Protein AF-A0A358DHM3-F1 (afdb_monomer)

Radius of gyration: 14.08 Å; Cα contacts (8 Å, |Δi|>4): 70; chains: 1; bounding box: 35×25×34 Å

Secondary structure (DSSP, 8-state):
-HHHHHHSSSS---HHHHHHHSSS-HHHHHHHHHHHHSS-HHHHHHHHHHHHHHHHHHH----HHHHHHHTT-S-HHHHHHHHHHHHS--

Mean predicted aligned error: 5.64 Å

Solvent-accessible surface area (backbone atoms only — not comparable to full-atom values): 5242 Å² total; per-residue (Å²): 110,67,72,57,48,75,74,40,48,44,46,86,70,53,60,68,60,53,38,72,77,39,103,43,54,67,67,55,49,40,51,52,42,21,72,76,67,78,43,47,56,68,56,53,44,52,50,52,26,47,52,47,35,54,48,44,66,75,74,48,91,67,54,69,69,57,40,41,48,70,21,33,46,94,52,73,76,59,48,59,56,48,40,29,72,74,71,71,52,133

Foldseek 3Di:
DVVVLLVCLLAPPCVVVVCVVDVDDSVRVQVVCCVVPVDGPVVVSLVSLLVQLVVCVVPHPDDNVVSCNSSNHPDPVVNVVSNCVVVVDD

Nearest PDB structures (foldseek):
  3lsg-assembly3_E  TM=8.778E-01  e=7.657E-05  Fusobacterium nucleatum subsp. nucleatum
  3w6v-assembly1_A  TM=8.982E-01  e=1.561E-04  Streptomyces griseus
  6swi-assembly1_A  TM=9.021E-01  e=1.758E-04  Geobacillus stearothermophilus
  3lsg-assembly1_A  TM=8.932E-01  e=2.663E-04  Fusobacterium nucleatum subsp. nucleatum
  3oou-assembly1_A  TM=8.998E-01  e=3.182E-04  Listeria innocua

Sequence (90 aa):
MVKYLQKNFDSAIKIDKLTSLVPLSRRSIESKFKNEMGISLYQFILNLRIEHFTFLLTTTNLSISDIIFKSGFNDYSNVFRLFRKIKGCT

pLDDT: mean 82.74, std 8.72, range [59.78, 94.12]

Structure (mmCIF, N/CA/C/O backbone):
data_AF-A0A358DHM3-F1
#
_entry.id   AF-A0A358DHM3-F1
#
loop_
_atom_site.group_PDB
_atom_site.id
_atom_site.type_symbol
_atom_site.label_atom_id
_atom_site.label_alt_id
_atom_site.label_comp_id
_atom_site.label_asym_id
_atom_site.label_entity_id
_atom_site.label_seq_id
_atom_site.pdbx_PDB_ins_code
_atom_site.Cartn_x
_atom_site.Cartn_y
_atom_site.Cartn_z
_atom_site.occupancy
_atom_site.B_iso_or_equiv
_atom_site.auth_seq_id
_atom_site.auth_comp_id
_atom_site.auth_asym_id
_atom_site.auth_atom_id
_atom_site.pdbx_PDB_model_num
ATOM 1 N N . MET A 1 1 ? -17.044 -0.071 1.078 1.00 75.50 1 MET A N 1
ATOM 2 C CA . MET A 1 1 ? -15.696 0.312 1.559 1.00 75.50 1 MET A CA 1
ATOM 3 C C . MET A 1 1 ? -14.585 -0.279 0.688 1.00 75.50 1 MET A C 1
ATOM 5 O O . MET A 1 1 ? -13.877 0.493 0.059 1.00 75.50 1 MET A O 1
ATOM 9 N N . VAL A 1 2 ? -14.480 -1.609 0.556 1.00 78.94 2 VAL A N 1
ATOM 10 C CA . VAL A 1 2 ? -13.435 -2.294 -0.246 1.00 78.94 2 VAL A CA 1
ATOM 11 C C . VAL A 1 2 ? -13.328 -1.781 -1.687 1.00 78.94 2 VAL A C 1
ATOM 13 O O . VAL A 1 2 ? -12.256 -1.365 -2.107 1.00 78.94 2 VAL A O 1
ATOM 16 N N . LYS A 1 3 ? -14.451 -1.701 -2.414 1.00 81.31 3 LYS A N 1
ATOM 17 C CA . LYS A 1 3 ? -14.489 -1.183 -3.796 1.00 81.31 3 LYS A CA 1
ATOM 18 C C . LYS A 1 3 ? -13.961 0.252 -3.925 1.00 81.31 3 LYS A C 1
ATOM 20 O O . LYS A 1 3 ? -13.404 0.611 -4.954 1.00 81.31 3 LYS A O 1
ATOM 25 N N . TYR A 1 4 ? -14.141 1.081 -2.894 1.00 80.19 4 TYR A N 1
ATOM 26 C CA . TYR A 1 4 ? -13.593 2.438 -2.883 1.00 80.19 4 TYR A CA 1
ATOM 27 C C . TYR A 1 4 ? -12.074 2.408 -2.696 1.00 80.19 4 TYR A C 1
ATOM 29 O O . TYR A 1 4 ? -11.367 3.105 -3.415 1.00 80.19 4 TYR A O 1
ATOM 37 N N . LEU A 1 5 ? -11.571 1.569 -1.784 1.00 80.31 5 LEU A N 1
ATOM 38 C CA . LEU A 1 5 ? -10.133 1.392 -1.559 1.00 80.31 5 LEU A CA 1
ATOM 39 C C . LEU A 1 5 ? -9.434 0.869 -2.820 1.00 80.31 5 LEU A C 1
ATOM 41 O O . LEU A 1 5 ? -8.424 1.428 -3.218 1.00 80.31 5 LEU A O 1
ATOM 45 N N . GLN A 1 6 ? -10.022 -0.113 -3.507 1.00 81.12 6 GLN A N 1
ATOM 46 C CA . GLN A 1 6 ? -9.508 -0.641 -4.780 1.00 81.12 6 GLN A CA 1
ATOM 47 C C . GLN A 1 6 ? -9.495 0.381 -5.923 1.00 81.12 6 GLN A C 1
ATOM 49 O O . GLN A 1 6 ? -8.733 0.222 -6.866 1.00 81.12 6 GLN A O 1
ATOM 54 N N . LYS A 1 7 ? -10.333 1.420 -5.869 1.00 81.31 7 LYS A N 1
ATOM 55 C CA . LYS A 1 7 ? -10.361 2.481 -6.887 1.00 81.31 7 LYS A CA 1
ATOM 56 C C . LYS A 1 7 ? -9.459 3.673 -6.574 1.00 81.31 7 LYS A C 1
ATOM 58 O O . LYS A 1 7 ? -9.270 4.500 -7.451 1.00 81.31 7 LYS A O 1
ATOM 63 N N . ASN A 1 8 ? -8.986 3.804 -5.334 1.00 78.62 8 ASN A N 1
ATOM 64 C CA . ASN A 1 8 ? -8.273 4.996 -4.860 1.00 78.62 8 ASN A CA 1
ATOM 65 C C . ASN A 1 8 ? -6.972 4.643 -4.122 1.00 78.62 8 ASN A C 1
ATOM 67 O O . ASN A 1 8 ? -6.493 5.441 -3.317 1.00 78.62 8 ASN A O 1
ATOM 71 N N . PHE A 1 9 ? -6.434 3.433 -4.308 1.00 78.31 9 PHE A N 1
ATOM 72 C CA . PHE A 1 9 ? -5.242 2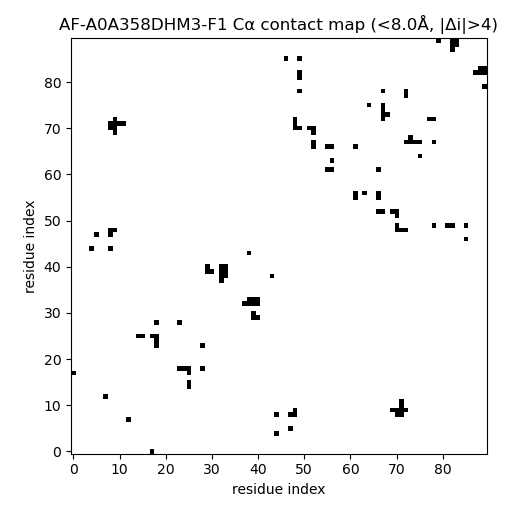.984 -3.581 1.00 78.31 9 PHE A CA 1
ATOM 73 C C . PHE A 1 9 ? -3.973 3.733 -4.007 1.00 78.31 9 PHE A C 1
ATOM 75 O O . PHE A 1 9 ? -3.028 3.829 -3.225 1.00 78.31 9 PHE A O 1
ATOM 82 N N . ASP A 1 10 ? -3.964 4.250 -5.229 1.00 71.50 10 ASP A N 1
ATOM 83 C CA . ASP A 1 10 ? -2.891 4.972 -5.907 1.00 71.50 10 ASP A CA 1
ATOM 84 C C . ASP A 1 10 ? -2.732 6.418 -5.407 1.00 71.50 10 ASP A C 1
ATOM 86 O O . ASP A 1 10 ? -1.630 6.956 -5.361 1.00 71.50 10 ASP A O 1
ATOM 90 N N . SER A 1 11 ? -3.813 7.048 -4.952 1.00 63.38 11 SER A N 1
ATOM 91 C CA . SER A 1 11 ? -3.745 8.365 -4.322 1.00 63.38 11 SER A CA 1
ATOM 92 C C . SER A 1 11 ? -3.282 8.254 -2.866 1.00 63.38 11 SER A C 1
ATOM 94 O O . SER A 1 11 ? -3.436 7.212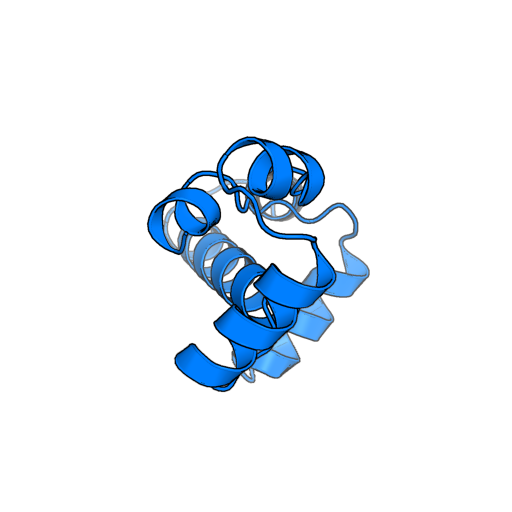 -2.224 1.00 63.38 11 SER A O 1
ATOM 96 N N . ALA A 1 12 ? -2.734 9.333 -2.296 1.00 59.78 12 ALA A N 1
ATOM 97 C CA . ALA A 1 12 ? -2.583 9.454 -0.848 1.00 59.78 12 ALA A CA 1
ATOM 98 C C . ALA A 1 12 ? -3.984 9.340 -0.240 1.00 59.78 12 ALA A C 1
ATOM 100 O O . ALA A 1 12 ? -4.745 10.307 -0.253 1.00 59.78 12 ALA A O 1
ATOM 101 N N . ILE A 1 13 ? -4.357 8.130 0.185 1.00 60.00 13 ILE A N 1
ATOM 102 C CA . ILE A 1 13 ? -5.709 7.815 0.627 1.00 60.00 13 ILE A CA 1
ATOM 103 C C . ILE A 1 13 ? -6.040 8.770 1.756 1.00 60.00 13 ILE A C 1
ATOM 105 O O . ILE A 1 13 ? -5.599 8.616 2.895 1.00 60.00 13 ILE A O 1
ATOM 109 N N . LYS A 1 14 ? -6.847 9.772 1.422 1.00 59.84 14 LYS A N 1
ATOM 110 C CA . LYS A 1 14 ? -7.500 10.614 2.400 1.00 59.84 14 LYS A CA 1
ATOM 111 C C . LYS A 1 14 ? -8.548 9.716 3.027 1.00 59.84 14 LYS A C 1
ATOM 113 O O . LYS A 1 14 ? -9.681 9.666 2.559 1.00 59.84 14 LYS A O 1
ATOM 118 N N . ILE A 1 15 ? -8.164 8.974 4.064 1.00 64.31 15 ILE A N 1
ATOM 119 C CA . ILE A 1 15 ? -9.109 8.271 4.939 1.00 64.31 15 ILE A CA 1
ATOM 120 C C . ILE A 1 15 ? -10.201 9.257 5.404 1.00 64.31 15 ILE A C 1
ATOM 122 O O . ILE A 1 15 ? -11.343 8.863 5.605 1.00 64.31 15 ILE A O 1
ATOM 126 N N . ASP A 1 16 ? -9.884 10.554 5.417 1.00 64.75 16 ASP A N 1
ATOM 127 C CA . ASP A 1 16 ? -10.808 11.668 5.642 1.00 64.75 16 ASP A CA 1
ATOM 128 C C . ASP A 1 16 ? -11.955 11.762 4.610 1.00 64.75 16 ASP A C 1
ATOM 130 O O . ASP A 1 16 ? -13.081 12.106 4.960 1.00 64.75 16 ASP A O 1
ATOM 134 N N . LYS A 1 17 ? -11.730 11.386 3.340 1.00 71.06 17 LYS A N 1
ATOM 135 C CA . LYS A 1 17 ? -12.820 11.216 2.356 1.00 71.06 17 LYS A CA 1
ATOM 136 C C . LYS A 1 17 ? -13.654 9.967 2.634 1.00 71.06 17 LYS A C 1
ATOM 138 O O . LYS A 1 17 ? -14.830 9.923 2.301 1.00 71.06 17 LYS A O 1
ATOM 143 N N . LEU A 1 18 ? -13.068 8.933 3.233 1.00 72.81 18 LEU A N 1
ATOM 144 C CA . LEU A 1 18 ? -13.828 7.746 3.621 1.00 72.81 18 LEU A CA 1
ATOM 145 C C . LEU A 1 18 ? -14.794 8.083 4.765 1.00 72.81 18 LEU A C 1
ATOM 147 O O . LEU A 1 18 ? -15.947 7.667 4.730 1.00 72.81 18 LEU A O 1
ATOM 151 N N . THR A 1 19 ? -14.343 8.884 5.735 1.00 73.19 19 THR A N 1
ATOM 152 C CA . THR A 1 19 ? -15.173 9.373 6.848 1.00 73.19 19 THR A CA 1
ATOM 153 C C . THR A 1 19 ? -16.255 10.357 6.409 1.00 73.19 19 THR A C 1
ATOM 155 O O . THR A 1 19 ? -17.229 10.526 7.125 1.00 73.19 19 THR A O 1
ATOM 158 N N . SER A 1 20 ? -16.137 10.995 5.236 1.00 76.69 20 SER A N 1
ATOM 159 C CA . SER A 1 20 ? -17.224 11.819 4.686 1.00 76.69 20 SER A CA 1
ATOM 160 C C . SER A 1 20 ? -18.286 11.001 3.939 1.00 76.69 20 SER A C 1
ATOM 162 O O . SER A 1 20 ? -19.375 11.501 3.687 1.00 76.69 20 SER A O 1
ATOM 164 N N . LEU A 1 21 ? -17.976 9.757 3.552 1.00 75.56 21 LEU A N 1
ATOM 165 C CA . LEU A 1 21 ? -18.894 8.857 2.837 1.00 75.56 21 LEU A CA 1
ATOM 166 C C . LEU A 1 21 ? -19.683 7.936 3.777 1.00 75.56 21 LEU A C 1
ATOM 168 O O . LEU A 1 21 ? -20.618 7.268 3.340 1.00 75.56 21 LEU A O 1
ATOM 172 N N . VAL A 1 22 ? -19.281 7.847 5.045 1.00 78.19 22 VAL A N 1
ATOM 173 C CA . VAL A 1 22 ? -19.876 6.950 6.040 1.00 78.19 22 VAL A CA 1
ATOM 174 C C . VAL A 1 22 ? -19.921 7.689 7.378 1.00 78.19 22 VAL A C 1
ATOM 176 O O . VAL A 1 22 ? -18.908 8.285 7.730 1.00 78.19 22 VAL A O 1
ATOM 179 N N . PRO A 1 23 ? -21.015 7.631 8.161 1.00 79.38 23 PRO A N 1
ATOM 180 C CA . PRO A 1 23 ? -21.122 8.306 9.461 1.00 79.38 23 PRO A CA 1
ATOM 181 C C . PRO A 1 23 ? -20.317 7.577 10.554 1.00 79.38 23 PRO A C 1
ATOM 183 O O . PRO A 1 23 ? -20.831 7.215 11.608 1.00 79.38 23 PRO A O 1
ATOM 186 N N . LEU A 1 24 ? -19.047 7.288 10.281 1.00 80.88 24 LEU A N 1
ATOM 187 C CA . LEU A 1 24 ? -18.138 6.574 11.162 1.00 80.88 24 LEU A CA 1
ATOM 188 C C . LEU A 1 24 ? -16.838 7.360 11.286 1.00 80.88 24 LEU A C 1
ATOM 190 O O . LEU A 1 24 ? -16.292 7.855 10.301 1.00 80.88 24 LEU A O 1
ATOM 194 N N . SER A 1 25 ? -16.305 7.415 12.505 1.00 85.81 25 SER A N 1
ATOM 195 C CA . SER A 1 25 ? -14.966 7.952 12.733 1.00 85.81 25 SER A CA 1
ATOM 196 C C . SER A 1 25 ? -13.907 7.089 12.034 1.00 85.81 25 SER A C 1
ATOM 198 O O . SER A 1 25 ? -14.110 5.887 11.828 1.00 85.81 25 SER A O 1
ATOM 200 N N . ARG A 1 26 ? -12.732 7.665 11.745 1.00 82.44 26 ARG A N 1
ATOM 201 C CA . ARG A 1 26 ? -11.571 6.918 11.224 1.00 82.44 26 ARG A CA 1
ATOM 202 C C . ARG A 1 26 ? -11.278 5.670 12.065 1.00 82.44 26 ARG A C 1
ATOM 204 O O . ARG A 1 26 ? -11.086 4.590 11.518 1.00 82.44 26 ARG A O 1
ATOM 211 N N . ARG A 1 27 ? -11.314 5.800 13.393 1.00 86.19 27 ARG A N 1
ATOM 212 C CA . ARG A 1 27 ? -11.031 4.699 14.323 1.00 86.19 27 ARG A CA 1
ATOM 213 C C . ARG A 1 27 ? -12.087 3.595 14.249 1.00 86.19 27 ARG A C 1
ATOM 215 O O . ARG A 1 27 ? -11.746 2.416 14.275 1.00 86.19 27 ARG A O 1
ATOM 222 N N . SER A 1 28 ? -13.361 3.966 14.119 1.00 88.44 28 SER A N 1
ATOM 223 C CA . SER A 1 28 ? -14.461 3.012 13.937 1.00 88.44 28 SER A CA 1
ATOM 224 C C . SER A 1 28 ? -14.335 2.265 12.610 1.00 88.44 28 SER A C 1
ATOM 226 O O . SER A 1 28 ? -14.537 1.056 12.572 1.00 88.44 28 SER A O 1
ATOM 228 N N . ILE A 1 29 ? -13.953 2.968 11.541 1.00 85.69 29 ILE A N 1
ATOM 229 C CA . ILE A 1 29 ? -13.682 2.390 10.221 1.00 85.69 29 ILE A CA 1
ATOM 230 C C . ILE A 1 29 ? -12.528 1.389 10.293 1.00 85.69 29 ILE A C 1
ATOM 232 O O . ILE A 1 29 ? -12.681 0.260 9.841 1.00 85.69 29 ILE A O 1
ATOM 236 N N . GLU A 1 30 ? -11.393 1.775 10.875 1.00 87.19 30 GLU A N 1
ATOM 237 C CA . GLU A 1 30 ? -10.216 0.908 10.990 1.00 87.19 30 GLU A CA 1
ATOM 238 C C . GLU A 1 30 ? -10.498 -0.334 11.835 1.00 87.19 30 GLU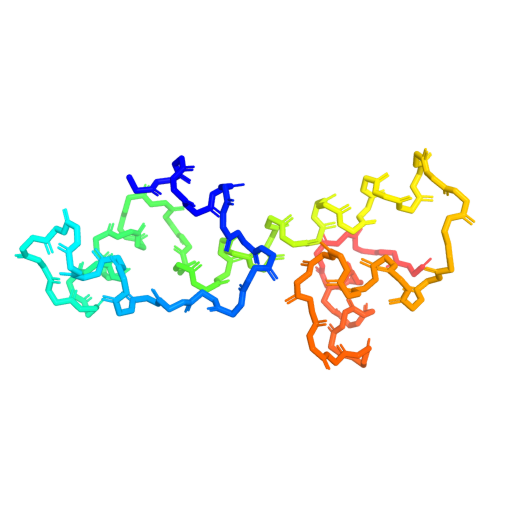 A C 1
ATOM 240 O O . GLU A 1 30 ? -10.123 -1.436 11.439 1.00 87.19 30 GLU A O 1
ATOM 245 N N . SER A 1 31 ? -11.186 -0.165 12.969 1.00 89.50 31 SER A N 1
ATOM 246 C CA . SER A 1 31 ? -11.571 -1.272 13.847 1.00 89.50 31 SER A CA 1
ATOM 247 C C . SER A 1 31 ? -12.531 -2.229 13.141 1.00 89.50 31 SER A C 1
ATOM 249 O O . SER A 1 31 ? -12.272 -3.428 13.072 1.00 89.50 31 SER A O 1
ATOM 251 N N . LYS A 1 32 ? -13.597 -1.697 12.527 1.00 88.44 32 LYS A N 1
ATOM 252 C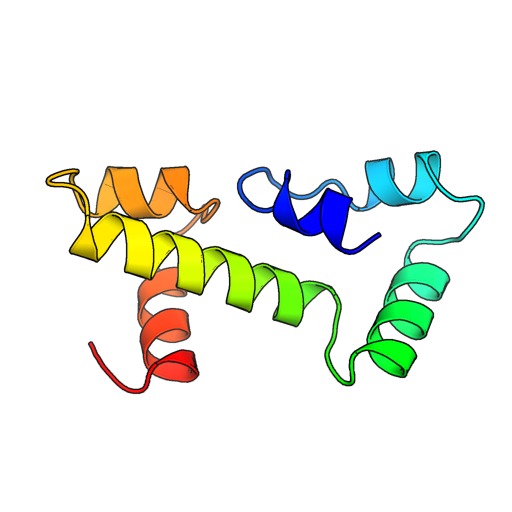 CA . LYS A 1 32 ? -14.573 -2.499 11.786 1.00 88.44 32 LYS A CA 1
ATOM 253 C C . LYS A 1 32 ? -13.919 -3.243 10.622 1.00 88.44 32 LYS A C 1
ATOM 255 O O . LYS A 1 32 ? -14.110 -4.445 10.491 1.00 88.44 32 LYS A O 1
ATOM 260 N N . PHE A 1 33 ? -13.093 -2.556 9.834 1.00 89.44 33 PHE A N 1
ATOM 261 C CA . PHE A 1 33 ? -12.372 -3.169 8.722 1.00 89.44 33 PHE A CA 1
ATOM 262 C C . PHE A 1 33 ? -11.443 -4.284 9.203 1.00 89.44 33 PHE A C 1
ATOM 264 O O . PHE A 1 33 ? -11.441 -5.364 8.625 1.00 89.44 33 PHE A O 1
ATOM 271 N N . LYS A 1 34 ? -10.679 -4.050 10.278 1.00 91.81 34 LYS A N 1
ATOM 272 C CA . LYS A 1 34 ? -9.780 -5.062 10.842 1.00 91.81 34 LYS A CA 1
ATOM 273 C C . LYS A 1 34 ? -10.541 -6.283 11.354 1.00 91.81 34 LYS A C 1
ATOM 275 O O . LYS A 1 34 ? -10.079 -7.398 11.140 1.00 91.81 34 LYS A O 1
ATOM 280 N N . ASN A 1 35 ? -11.691 -6.083 11.991 1.00 92.31 35 ASN A N 1
ATOM 281 C CA . ASN A 1 35 ? -12.523 -7.179 12.483 1.00 92.31 35 ASN A CA 1
ATOM 282 C C . ASN A 1 35 ? -13.133 -8.001 11.337 1.00 92.31 35 ASN A C 1
ATOM 284 O O . ASN A 1 35 ? -13.233 -9.215 11.455 1.00 92.31 35 ASN A O 1
ATOM 288 N N . GLU A 1 36 ? -13.508 -7.356 10.229 1.00 90.31 36 GLU A N 1
ATOM 289 C CA . GLU A 1 36 ? -14.090 -8.032 9.061 1.00 90.31 36 GLU A CA 1
ATOM 290 C C . GLU A 1 36 ? -13.035 -8.713 8.171 1.00 90.31 36 GLU A C 1
ATOM 292 O O . GLU A 1 36 ? -13.283 -9.789 7.639 1.00 90.31 36 GLU A O 1
ATOM 297 N N . MET A 1 37 ? -11.860 -8.098 7.995 1.00 89.44 37 MET A N 1
ATOM 298 C CA . MET A 1 37 ? -10.837 -8.535 7.030 1.00 89.44 37 MET A CA 1
ATOM 299 C C . MET A 1 37 ? -9.644 -9.253 7.670 1.00 89.44 37 MET A C 1
ATOM 301 O O . MET A 1 37 ? -8.759 -9.725 6.961 1.00 89.44 37 MET A O 1
ATOM 305 N N . GLY A 1 38 ? -9.546 -9.264 9.001 1.00 92.31 38 GLY A N 1
ATOM 306 C CA . GLY A 1 38 ? -8.416 -9.830 9.748 1.00 92.31 38 GLY A CA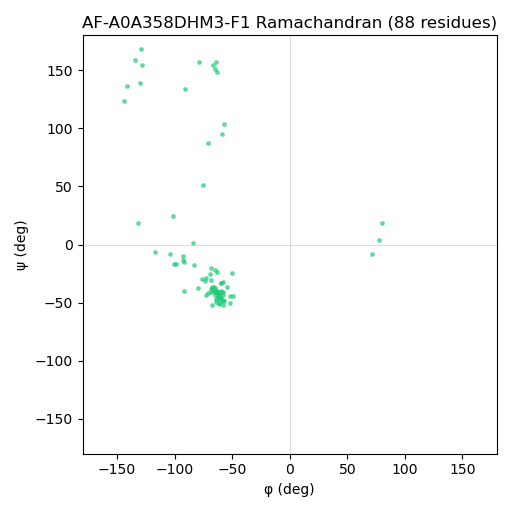 1
ATOM 307 C C . GLY A 1 38 ? -7.109 -9.026 9.660 1.00 92.31 38 GLY A C 1
ATOM 308 O O . GLY A 1 38 ? -6.166 -9.297 10.402 1.00 92.31 38 GLY A O 1
ATOM 309 N N . ILE A 1 39 ? -7.040 -8.005 8.802 1.00 91.44 39 ILE A N 1
ATOM 310 C CA . ILE A 1 39 ? -5.866 -7.146 8.606 1.00 91.44 39 ILE A CA 1
ATOM 311 C C . ILE A 1 39 ? -6.233 -5.669 8.712 1.00 91.44 39 ILE A C 1
ATOM 313 O O . ILE A 1 39 ? -7.370 -5.269 8.470 1.00 91.44 39 ILE A O 1
ATOM 317 N N . SER A 1 40 ? -5.261 -4.831 9.080 1.00 89.31 40 SER A N 1
ATOM 318 C CA . SER A 1 40 ? -5.502 -3.391 9.166 1.00 89.31 40 SER A CA 1
ATOM 319 C C . SER A 1 40 ? -5.819 -2.802 7.792 1.00 89.31 40 SER A C 1
ATOM 321 O O . SER A 1 40 ? -5.323 -3.266 6.763 1.00 89.31 40 SER A O 1
ATOM 323 N N . LEU A 1 41 ? -6.601 -1.721 7.791 1.00 85.75 41 LEU A N 1
ATOM 324 C CA . LEU A 1 41 ? -6.907 -0.952 6.586 1.00 85.75 41 LEU A CA 1
ATOM 3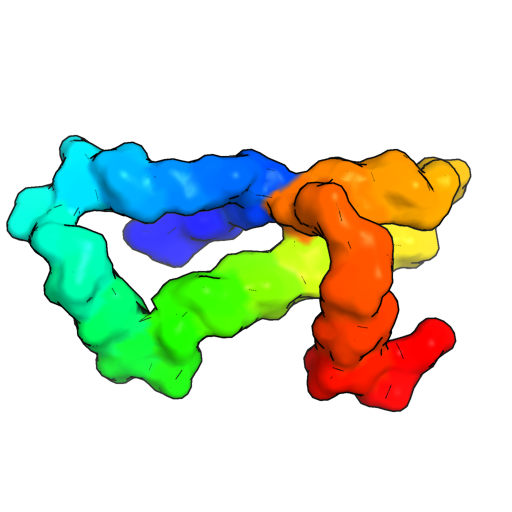25 C C . LEU A 1 41 ? -5.626 -0.556 5.835 1.00 85.75 41 LEU A C 1
ATOM 327 O O . LEU A 1 41 ? -5.528 -0.730 4.623 1.00 85.75 41 LEU A O 1
ATOM 331 N N . TYR A 1 42 ? -4.618 -0.088 6.576 1.00 85.00 42 TYR A N 1
ATOM 332 C CA . TYR A 1 42 ? -3.305 0.254 6.036 1.00 85.00 42 TYR A CA 1
ATOM 333 C C . TYR A 1 42 ? -2.614 -0.944 5.368 1.00 85.00 42 TYR A C 1
ATOM 335 O O . TYR A 1 42 ? -2.138 -0.821 4.243 1.00 85.00 42 TYR A O 1
ATOM 343 N N . GLN A 1 43 ? -2.605 -2.117 6.010 1.00 86.88 43 GLN A N 1
ATOM 344 C CA . GLN A 1 43 ? -1.994 -3.318 5.435 1.00 86.88 43 GLN A CA 1
ATOM 345 C C . GLN A 1 43 ? -2.713 -3.765 4.158 1.00 86.88 43 GLN A C 1
ATOM 347 O O . GLN A 1 43 ? -2.062 -4.140 3.187 1.00 86.88 43 GLN A O 1
ATOM 352 N N . PHE A 1 44 ? -4.043 -3.683 4.129 1.00 88.75 44 PHE A N 1
ATOM 353 C CA . PHE A 1 44 ? -4.823 -3.996 2.934 1.00 88.75 44 PHE A CA 1
ATOM 354 C C . PHE A 1 44 ? -4.464 -3.078 1.758 1.00 88.75 44 PHE A C 1
ATOM 356 O O . PHE A 1 44 ? -4.248 -3.547 0.644 1.00 88.75 44 PHE A O 1
ATOM 363 N N . ILE A 1 45 ? -4.327 -1.775 2.015 1.00 85.94 45 ILE A N 1
ATOM 364 C CA . ILE A 1 45 ? -3.883 -0.799 1.012 1.00 85.94 45 ILE A CA 1
ATOM 365 C C . ILE A 1 45 ? -2.485 -1.147 0.497 1.00 85.94 45 ILE A C 1
ATOM 367 O O . ILE A 1 45 ? -2.255 -1.137 -0.709 1.00 85.94 45 ILE A O 1
ATOM 371 N N . LEU A 1 46 ? -1.551 -1.461 1.397 1.00 87.25 46 LEU A N 1
ATOM 372 C CA . LEU A 1 46 ? -0.195 -1.852 1.019 1.00 87.25 46 LEU A CA 1
ATOM 373 C C . LEU A 1 46 ? -0.182 -3.091 0.118 1.00 87.25 46 LEU A C 1
ATOM 375 O O . LEU A 1 46 ? 0.558 -3.116 -0.864 1.00 87.25 46 LEU A O 1
ATOM 379 N N . ASN A 1 47 ? -1.027 -4.080 0.412 1.00 88.19 47 ASN A N 1
ATOM 380 C CA . ASN A 1 47 ? -1.161 -5.273 -0.417 1.00 88.19 47 ASN A CA 1
ATOM 381 C C . ASN A 1 47 ? -1.674 -4.916 -1.822 1.00 88.19 47 ASN A C 1
ATOM 383 O O . ASN A 1 47 ? -1.052 -5.321 -2.799 1.00 88.19 47 ASN A O 1
ATOM 387 N N . LEU A 1 48 ? -2.726 -4.092 -1.929 1.00 89.06 48 LEU A N 1
ATOM 388 C CA . LEU A 1 48 ? -3.248 -3.631 -3.225 1.00 89.06 48 LEU A CA 1
ATOM 389 C C . LEU A 1 48 ? -2.189 -2.891 -4.050 1.00 89.06 48 LEU A C 1
ATOM 391 O O . LEU A 1 48 ? -2.047 -3.132 -5.247 1.00 89.06 48 LEU A O 1
ATOM 395 N N . ARG A 1 49 ? -1.413 -2.010 -3.410 1.00 89.00 49 ARG A N 1
ATOM 396 C CA . ARG A 1 49 ? -0.333 -1.272 -4.076 1.00 89.00 49 ARG A CA 1
ATOM 397 C C . ARG A 1 49 ? 0.760 -2.203 -4.596 1.00 89.00 49 ARG A C 1
ATOM 399 O O . ARG A 1 49 ? 1.237 -2.006 -5.707 1.00 89.00 49 ARG A O 1
ATOM 406 N N . ILE A 1 50 ? 1.142 -3.225 -3.825 1.00 89.62 50 ILE A N 1
ATOM 407 C CA . ILE A 1 50 ? 2.125 -4.228 -4.263 1.00 89.62 50 ILE A CA 1
ATOM 408 C C . ILE A 1 50 ? 1.582 -5.112 -5.383 1.00 89.62 50 ILE A C 1
ATOM 410 O O . ILE A 1 50 ? 2.326 -5.442 -6.304 1.00 89.62 50 ILE A O 1
ATOM 414 N N . GLU A 1 51 ? 0.306 -5.485 -5.349 1.00 90.19 51 GLU A N 1
ATOM 415 C CA . GLU A 1 51 ? -0.313 -6.214 -6.457 1.00 90.19 51 GLU A CA 1
ATOM 416 C C . GLU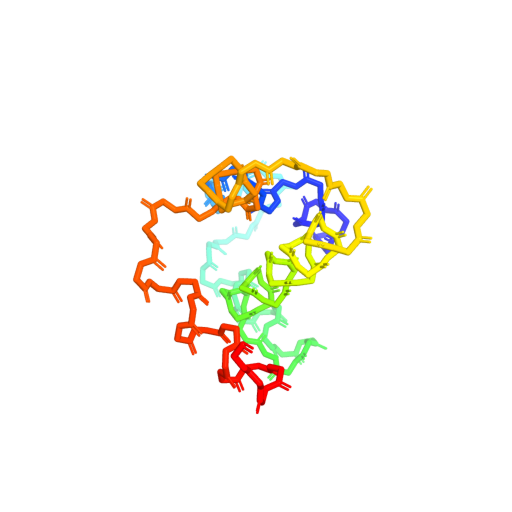 A 1 51 ? -0.306 -5.386 -7.741 1.00 90.19 51 GLU A C 1
ATOM 418 O O . GLU A 1 51 ? 0.125 -5.890 -8.775 1.00 90.19 51 GLU A O 1
ATOM 423 N N . HIS A 1 52 ? -0.673 -4.104 -7.668 1.00 91.19 52 HIS A N 1
ATOM 424 C CA . HIS A 1 52 ? -0.614 -3.208 -8.822 1.00 91.19 52 HIS A CA 1
ATOM 425 C C . HIS A 1 52 ? 0.821 -2.986 -9.321 1.00 91.19 52 HIS A C 1
ATOM 427 O O . HIS A 1 52 ? 1.069 -3.042 -10.522 1.00 91.19 52 HIS A O 1
ATOM 433 N N . PHE A 1 53 ? 1.782 -2.823 -8.408 1.00 90.56 53 PHE A N 1
ATOM 434 C CA . PHE A 1 53 ? 3.206 -2.740 -8.734 1.00 90.56 53 PHE A CA 1
ATOM 435 C C . PHE A 1 53 ? 3.687 -3.989 -9.484 1.00 90.56 53 PHE A C 1
ATOM 437 O O . PHE A 1 53 ? 4.302 -3.880 -10.540 1.00 90.56 53 PHE A O 1
ATOM 444 N N . THR A 1 54 ? 3.338 -5.179 -8.986 1.00 90.31 54 THR A N 1
ATOM 445 C CA . THR A 1 54 ? 3.675 -6.461 -9.629 1.00 90.31 54 THR A CA 1
ATOM 446 C C . THR A 1 54 ? 3.021 -6.581 -11.009 1.00 90.31 54 THR A C 1
ATOM 448 O O . THR A 1 54 ? 3.646 -7.040 -11.965 1.00 90.31 54 THR A O 1
ATOM 451 N N . PHE A 1 55 ? 1.764 -6.151 -11.128 1.00 92.75 55 PHE A N 1
ATOM 452 C CA . PHE A 1 55 ? 1.041 -6.139 -12.394 1.00 92.75 55 PHE A CA 1
ATOM 453 C C . PHE A 1 55 ? 1.741 -5.240 -13.417 1.00 92.75 55 PHE A C 1
ATOM 455 O O . PHE A 1 55 ? 2.050 -5.691 -14.514 1.00 92.75 55 PHE A O 1
ATOM 462 N N . LEU A 1 56 ? 2.074 -4.000 -13.060 1.00 92.62 56 LEU A N 1
ATOM 463 C CA . LEU A 1 56 ? 2.750 -3.074 -13.969 1.00 92.62 56 LEU A CA 1
ATOM 464 C C . LEU A 1 56 ? 4.167 -3.536 -14.339 1.00 92.62 56 LEU A C 1
ATOM 466 O O . LEU A 1 56 ? 4.555 -3.385 -15.495 1.00 92.62 56 LEU A O 1
ATOM 470 N N . LEU A 1 57 ? 4.901 -4.152 -13.404 1.00 90.69 57 LEU A N 1
ATOM 471 C CA . LEU A 1 57 ? 6.213 -4.755 -13.675 1.00 90.69 57 LEU A CA 1
ATOM 472 C C . LEU A 1 57 ? 6.159 -5.865 -14.730 1.00 90.69 57 LEU A C 1
ATOM 474 O O . LEU A 1 57 ? 7.126 -6.064 -15.455 1.00 90.69 57 LEU A O 1
ATOM 478 N N . THR A 1 58 ? 5.055 -6.611 -14.791 1.00 91.12 58 THR A N 1
ATOM 479 C CA . THR A 1 58 ? 4.915 -7.779 -15.677 1.00 91.12 58 THR A CA 1
ATOM 480 C C . THR A 1 58 ? 4.158 -7.480 -16.968 1.00 91.12 58 THR A C 1
ATOM 482 O O . THR A 1 58 ? 4.235 -8.261 -17.911 1.00 91.12 58 THR A O 1
ATOM 485 N N . THR A 1 59 ? 3.431 -6.363 -17.030 1.00 94.12 59 THR A N 1
ATOM 486 C CA . THR A 1 59 ? 2.552 -6.026 -18.165 1.00 94.12 59 THR A CA 1
ATOM 487 C C . THR A 1 59 ? 2.962 -4.767 -18.918 1.00 94.12 59 THR A C 1
ATOM 489 O O . THR A 1 59 ? 2.373 -4.463 -19.955 1.00 94.12 59 THR A O 1
ATOM 492 N N . THR A 1 60 ? 3.956 -4.021 -18.430 1.00 94.00 60 THR A N 1
ATOM 493 C CA . THR A 1 60 ? 4.399 -2.769 -19.054 1.00 94.00 60 THR A CA 1
ATOM 494 C C . THR A 1 60 ? 5.919 -2.688 -19.151 1.00 94.00 60 THR A C 1
ATOM 496 O O . THR A 1 60 ? 6.632 -3.316 -18.378 1.00 94.00 60 THR A O 1
ATOM 499 N N . ASN A 1 61 ? 6.405 -1.841 -20.062 1.00 93.12 61 ASN A N 1
ATOM 500 C CA . ASN A 1 61 ? 7.827 -1.493 -20.196 1.00 93.12 61 ASN A CA 1
ATOM 501 C C . ASN A 1 61 ? 8.144 -0.126 -19.563 1.00 93.12 61 ASN A C 1
ATOM 503 O O . ASN A 1 61 ? 9.061 0.572 -19.995 1.00 93.12 61 ASN A O 1
ATOM 507 N N . LEU A 1 62 ? 7.329 0.307 -18.598 1.00 93.12 62 LEU A N 1
ATOM 508 C CA . LEU A 1 62 ? 7.548 1.565 -17.893 1.00 93.12 62 LEU A CA 1
ATOM 509 C C . LEU A 1 62 ? 8.824 1.493 -17.049 1.00 93.12 62 LEU A C 1
ATOM 511 O O . LEU A 1 62 ? 9.240 0.419 -16.611 1.00 93.12 62 LEU A O 1
ATOM 515 N N . SER A 1 63 ? 9.428 2.652 -16.779 1.00 91.81 63 SER A N 1
ATOM 516 C CA . SER A 1 63 ? 10.544 2.697 -15.840 1.00 91.81 63 SER A CA 1
ATOM 517 C C . SER A 1 63 ? 10.066 2.278 -14.446 1.00 91.81 63 SER A C 1
ATOM 519 O O . SER A 1 63 ? 8.925 2.544 -14.057 1.00 91.81 63 SER A O 1
ATOM 521 N N . ILE A 1 64 ? 10.944 1.652 -13.659 1.00 88.00 64 ILE A N 1
ATOM 522 C CA . ILE A 1 64 ? 10.622 1.255 -12.278 1.00 88.00 64 ILE A CA 1
ATOM 523 C C . ILE A 1 64 ? 10.117 2.463 -11.471 1.00 88.00 64 ILE A C 1
ATOM 525 O O . ILE A 1 64 ? 9.176 2.344 -10.689 1.00 88.00 64 ILE A O 1
ATOM 529 N N . SER A 1 65 ? 10.690 3.640 -11.722 1.00 87.50 65 SER A N 1
ATOM 530 C CA . SER A 1 65 ? 10.267 4.922 -11.160 1.00 87.50 65 SER A CA 1
ATOM 531 C C . SER A 1 65 ? 8.812 5.270 -11.454 1.00 87.50 65 SER A C 1
ATOM 533 O O . SER A 1 65 ? 8.049 5.576 -10.534 1.00 87.50 65 SER A O 1
ATOM 535 N N . ASP A 1 66 ? 8.396 5.149 -12.712 1.00 88.88 66 ASP A N 1
ATOM 536 C CA . ASP A 1 66 ? 7.013 5.406 -13.112 1.00 88.88 66 ASP A CA 1
ATOM 537 C C . ASP A 1 66 ? 6.054 4.379 -12.507 1.00 88.88 66 ASP A C 1
ATOM 539 O O . ASP A 1 66 ? 4.947 4.726 -12.091 1.00 88.88 66 ASP A O 1
ATOM 543 N N . ILE A 1 67 ? 6.479 3.116 -12.427 1.00 90.38 67 ILE A N 1
ATOM 544 C CA . ILE A 1 67 ? 5.683 2.031 -11.851 1.00 90.38 67 ILE A CA 1
ATOM 545 C C . ILE A 1 67 ? 5.454 2.261 -10.350 1.00 90.38 67 ILE A C 1
ATOM 547 O O . ILE A 1 67 ? 4.328 2.108 -9.871 1.00 90.38 67 ILE A O 1
ATOM 551 N N . ILE A 1 68 ? 6.486 2.673 -9.608 1.00 87.25 68 ILE A N 1
ATOM 552 C CA . ILE A 1 68 ? 6.401 3.015 -8.178 1.00 87.25 68 ILE A CA 1
ATOM 553 C C . ILE A 1 68 ? 5.391 4.142 -7.959 1.00 87.25 68 ILE A C 1
ATOM 555 O O . ILE A 1 68 ? 4.482 4.004 -7.134 1.00 87.25 68 ILE A O 1
ATOM 559 N N . PHE A 1 69 ? 5.501 5.214 -8.746 1.00 86.19 69 PHE A N 1
A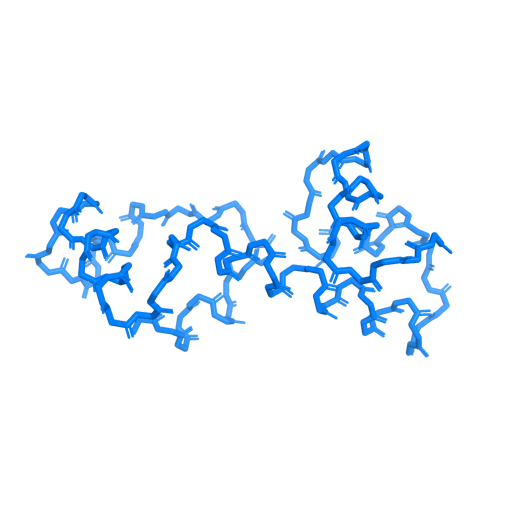TOM 560 C CA . PHE A 1 69 ? 4.609 6.364 -8.646 1.00 86.19 69 PHE A CA 1
ATOM 561 C C . PHE A 1 69 ? 3.158 6.000 -8.999 1.00 86.19 69 PHE A C 1
ATOM 563 O O . PHE A 1 69 ? 2.240 6.282 -8.230 1.00 86.19 69 PHE A O 1
ATOM 570 N N . LYS A 1 70 ? 2.937 5.282 -10.109 1.00 87.00 70 LYS A N 1
ATOM 571 C CA . LYS A 1 70 ? 1.603 4.809 -10.534 1.00 87.00 70 LYS A CA 1
ATOM 572 C C . LYS A 1 70 ? 0.981 3.791 -9.579 1.00 87.00 70 LYS A C 1
ATOM 574 O O . LYS A 1 70 ? -0.235 3.621 -9.567 1.00 87.00 70 LYS A O 1
ATOM 579 N N . SER A 1 71 ? 1.792 3.116 -8.771 1.00 87.50 71 SER A N 1
ATOM 580 C CA . SER A 1 71 ? 1.321 2.197 -7.730 1.00 87.50 71 SER A CA 1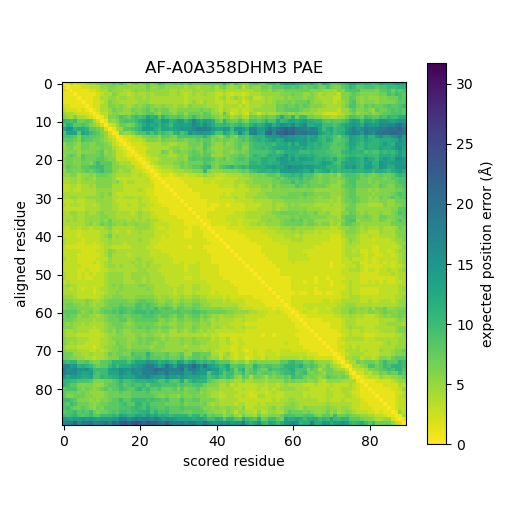
ATOM 581 C C . SER A 1 71 ? 0.963 2.907 -6.421 1.00 87.50 71 SER A C 1
ATOM 583 O O . SER A 1 71 ? 0.551 2.250 -5.469 1.00 87.50 71 SER A O 1
ATOM 585 N N . GLY A 1 72 ? 1.087 4.237 -6.360 1.00 82.69 72 GLY A N 1
ATOM 586 C CA . GLY A 1 72 ? 0.724 5.059 -5.205 1.00 82.69 72 GLY A CA 1
ATOM 587 C C . GLY A 1 72 ? 1.757 5.094 -4.090 1.00 82.69 72 GLY A C 1
ATOM 588 O O . GLY A 1 72 ? 1.427 5.428 -2.947 1.00 82.69 72 GLY A O 1
ATOM 589 N N . PHE A 1 73 ? 3.002 4.722 -4.383 1.00 82.19 73 PHE A N 1
ATOM 590 C CA . PHE A 1 73 ? 4.102 4.856 -3.441 1.00 82.19 73 PHE A CA 1
ATOM 591 C C . PHE A 1 73 ? 4.797 6.205 -3.619 1.00 82.19 73 PHE A C 1
ATOM 593 O O . PHE A 1 73 ? 5.139 6.601 -4.728 1.00 82.19 73 PHE A O 1
ATOM 600 N N . ASN A 1 74 ? 5.046 6.885 -2.499 1.00 72.81 74 ASN A N 1
ATOM 601 C CA . ASN A 1 74 ? 5.762 8.164 -2.485 1.00 72.81 74 ASN A CA 1
ATOM 602 C C . ASN A 1 74 ? 7.276 7.996 -2.275 1.00 72.81 74 ASN A C 1
ATOM 604 O O . ASN A 1 74 ? 8.012 8.969 -2.383 1.00 72.81 74 ASN A O 1
ATOM 608 N N . ASP A 1 75 ? 7.736 6.790 -1.931 1.00 70.25 75 ASP A N 1
ATOM 609 C CA . ASP A 1 75 ? 9.136 6.509 -1.609 1.00 70.25 75 ASP A CA 1
ATOM 610 C C . ASP A 1 75 ? 9.546 5.119 -2.112 1.00 70.25 75 ASP A C 1
ATOM 612 O O . ASP A 1 75 ? 8.963 4.100 -1.731 1.00 70.25 75 ASP A O 1
ATOM 616 N N . TYR A 1 76 ? 10.591 5.113 -2.938 1.00 67.88 76 TYR A N 1
ATOM 617 C CA . TYR A 1 76 ? 11.216 3.963 -3.582 1.00 67.88 76 TYR A CA 1
ATOM 618 C C . TYR A 1 76 ? 11.716 2.917 -2.584 1.00 67.88 76 TYR A C 1
ATOM 620 O O . TYR A 1 76 ? 11.522 1.717 -2.783 1.00 67.88 76 TYR A O 1
ATOM 628 N N . SER A 1 77 ? 12.318 3.360 -1.479 1.00 67.81 77 SER A N 1
ATOM 629 C CA . SER A 1 77 ? 12.977 2.475 -0.509 1.00 67.81 77 SER A CA 1
ATOM 630 C C . SER A 1 77 ? 11.970 1.597 0.234 1.00 67.81 77 SER A C 1
ATOM 632 O O . SER A 1 77 ? 12.247 0.453 0.604 1.00 67.81 77 SER A O 1
ATOM 634 N N . ASN A 1 78 ? 10.757 2.118 0.420 1.00 73.94 78 ASN A N 1
ATOM 635 C CA . ASN A 1 78 ? 9.672 1.385 1.050 1.00 73.94 78 ASN A CA 1
ATOM 636 C C . ASN A 1 78 ? 9.077 0.309 0.136 1.00 73.94 78 ASN A C 1
ATOM 638 O O . ASN A 1 78 ? 8.664 -0.730 0.652 1.00 73.94 78 ASN A O 1
ATOM 642 N N . VAL A 1 79 ? 9.077 0.507 -1.187 1.00 78.94 79 VAL A N 1
ATOM 643 C CA . VAL A 1 79 ? 8.458 -0.438 -2.132 1.00 78.94 79 VAL A CA 1
ATOM 644 C C . VAL A 1 79 ? 9.211 -1.751 -2.184 1.00 78.94 79 VAL A C 1
ATOM 646 O O . VAL A 1 79 ? 8.599 -2.785 -1.960 1.00 78.94 79 VAL A O 1
ATOM 649 N N . PHE A 1 80 ? 10.527 -1.738 -2.402 1.00 82.50 80 PHE A N 1
ATOM 650 C CA . PHE A 1 80 ? 11.300 -2.980 -2.522 1.00 82.50 80 PHE A CA 1
ATOM 651 C C . PHE A 1 80 ? 11.293 -3.803 -1.235 1.00 82.50 80 PHE A C 1
ATOM 653 O O . PHE A 1 80 ? 11.120 -5.021 -1.264 1.00 82.50 80 PHE A O 1
ATOM 660 N N . ARG A 1 81 ? 11.410 -3.141 -0.076 1.00 83.75 81 ARG A N 1
ATOM 661 C CA . ARG A 1 81 ? 11.309 -3.811 1.227 1.00 83.75 81 ARG A CA 1
ATOM 662 C C . ARG A 1 81 ? 9.939 -4.457 1.417 1.00 83.75 81 ARG A C 1
ATOM 664 O O . ARG A 1 81 ? 9.848 -5.577 1.918 1.00 83.75 81 ARG A O 1
ATOM 671 N N . LEU A 1 82 ? 8.880 -3.750 1.036 1.00 83.75 82 LEU A N 1
ATOM 672 C CA . LEU A 1 82 ? 7.513 -4.239 1.146 1.00 83.75 82 LEU A CA 1
ATOM 673 C C . LEU A 1 82 ? 7.229 -5.363 0.142 1.00 83.75 82 LEU A C 1
ATOM 675 O O . LEU A 1 82 ? 6.635 -6.368 0.517 1.00 83.75 82 LEU A O 1
ATOM 679 N N . PHE A 1 83 ? 7.706 -5.223 -1.093 1.00 84.31 83 PHE A N 1
ATOM 680 C CA . PHE A 1 83 ? 7.625 -6.233 -2.139 1.00 84.31 83 PHE A CA 1
ATOM 681 C C . PHE A 1 83 ? 8.296 -7.524 -1.680 1.00 84.31 83 PHE A C 1
ATOM 683 O O . PHE A 1 83 ? 7.639 -8.556 -1.627 1.00 84.31 83 PHE A O 1
ATOM 690 N N . ARG A 1 84 ? 9.541 -7.455 -1.195 1.00 85.62 84 ARG A N 1
ATOM 691 C CA . ARG A 1 84 ? 10.246 -8.616 -0.641 1.00 85.62 84 ARG A CA 1
ATOM 692 C C . ARG A 1 84 ? 9.520 -9.227 0.555 1.00 85.62 84 ARG A C 1
ATOM 694 O O . ARG A 1 84 ? 9.438 -10.445 0.657 1.00 85.62 84 ARG A O 1
ATOM 701 N N . LYS A 1 85 ? 8.958 -8.404 1.446 1.00 85.31 85 LYS A N 1
ATOM 702 C CA . LYS A 1 85 ? 8.191 -8.882 2.608 1.00 85.31 85 LYS A CA 1
ATOM 703 C C . LYS A 1 85 ? 6.903 -9.615 2.208 1.00 85.31 85 LYS A C 1
ATOM 705 O O . LYS A 1 85 ? 6.527 -10.561 2.888 1.00 85.31 85 LYS A O 1
ATOM 710 N N . ILE A 1 86 ? 6.217 -9.160 1.160 1.00 81.94 86 ILE A N 1
ATOM 711 C CA . ILE A 1 86 ? 4.904 -9.686 0.750 1.00 81.94 86 ILE A CA 1
ATOM 712 C C . ILE A 1 86 ? 5.033 -10.817 -0.279 1.00 81.94 86 ILE A C 1
ATOM 714 O O . ILE A 1 86 ? 4.286 -11.787 -0.209 1.00 81.94 86 ILE A O 1
ATOM 718 N N . LYS A 1 87 ? 5.951 -10.694 -1.240 1.00 82.56 87 LYS A N 1
ATOM 719 C CA . LYS A 1 87 ? 6.137 -11.635 -2.355 1.00 82.56 87 LYS A CA 1
ATOM 720 C C . LYS A 1 87 ? 7.297 -12.609 -2.146 1.00 82.56 87 LYS A C 1
ATOM 722 O O . LYS A 1 87 ? 7.342 -13.628 -2.820 1.00 82.56 87 LYS A O 1
ATOM 727 N N . GLY A 1 88 ? 8.209 -12.330 -1.213 1.00 81.75 88 GLY A N 1
ATOM 728 C CA . GLY A 1 88 ? 9.333 -13.216 -0.894 1.00 81.75 88 GLY A CA 1
ATOM 729 C C . GLY A 1 88 ? 10.495 -13.169 -1.892 1.00 81.75 88 GLY A C 1
ATOM 730 O O . GLY A 1 88 ? 11.457 -13.912 -1.725 1.00 81.75 88 GLY A O 1
ATOM 731 N N . CYS A 1 89 ? 10.439 -12.295 -2.897 1.00 73.62 89 CYS A N 1
ATOM 732 C CA . CYS A 1 89 ? 11.446 -12.165 -3.951 1.00 73.62 89 CYS A CA 1
ATOM 733 C C . CYS A 1 89 ? 11.914 -10.709 -4.132 1.00 73.62 89 CYS A C 1
ATOM 735 O O . CYS A 1 89 ? 11.346 -9.785 -3.540 1.00 73.62 89 CYS A O 1
ATOM 737 N N . THR A 1 90 ? 12.991 -10.528 -4.900 1.00 64.19 90 THR A N 1
ATOM 738 C CA . THR A 1 90 ? 13.572 -9.232 -5.300 1.00 64.19 90 THR A CA 1
ATOM 739 C C . THR A 1 90 ? 13.412 -9.013 -6.785 1.00 64.19 90 THR A C 1
ATOM 741 O O . THR A 1 90 ? 13.691 -9.989 -7.516 1.00 64.19 90 THR A O 1
#